Protein AF-A0A7C5J0X4-F1 (afdb_monomer_lite)

Sequence (183 aa):
MTCNLARQGAAATWIPEVGLAVAGGADTEPGVEVLYPDEDATTTLPFPADEVIAAAPVAGNQSREMFLFCGEDAAGPAPPRALDLGCVAECTPRLLDVILDPTLTDCTGFRLDGGRTLVVGTDDEGMNRSLLVDVATRTVEDIVLREPRMGASLTPTPNGALALVGGVHVDGTPALSVELLLP

Structure (mmCIF, N/CA/C/O backbone):
data_AF-A0A7C5J0X4-F1
#
_entry.id   AF-A0A7C5J0X4-F1
#
loop_
_atom_site.group_PDB
_atom_site.id
_atom_site.type_symbol
_atom_site.label_atom_id
_atom_site.label_alt_id
_atom_site.label_comp_id
_atom_site.label_asym_id
_atom_site.label_entity_id
_atom_site.label_seq_id
_atom_site.pdbx_PDB_ins_code
_atom_site.Cartn_x
_atom_site.Cartn_y
_atom_site.Cartn_z
_atom_site.occupancy
_atom_site.B_iso_or_equiv
_atom_site.auth_seq_id
_atom_site.auth_comp_id
_atom_site.auth_asym_id
_atom_site.auth_atom_id
_atom_site.pdbx_PDB_model_num
ATOM 1 N N . MET A 1 1 ? -1.338 -14.560 18.114 1.00 53.97 1 MET A N 1
ATOM 2 C CA . MET A 1 1 ? -2.394 -13.788 17.440 1.00 53.97 1 MET A CA 1
ATOM 3 C C . MET A 1 1 ? -3.209 -14.730 16.580 1.00 53.97 1 MET A C 1
ATOM 5 O O . MET A 1 1 ? -2.661 -15.339 15.670 1.00 53.97 1 MET A O 1
ATOM 9 N N . THR A 1 2 ? -4.487 -14.880 16.892 1.00 55.09 2 THR A N 1
ATOM 10 C CA . THR A 1 2 ? -5.468 -15.516 16.009 1.00 55.09 2 THR A CA 1
ATOM 11 C C . THR A 1 2 ? -6.384 -14.417 15.508 1.00 55.09 2 THR A C 1
ATOM 13 O O . THR A 1 2 ? -7.058 -13.790 16.322 1.00 55.09 2 THR A O 1
ATOM 16 N N . CYS A 1 3 ? -6.384 -14.167 14.199 1.00 60.09 3 CYS A N 1
ATOM 17 C CA . CYS A 1 3 ? -7.498 -13.457 13.578 1.00 60.09 3 CYS A CA 1
ATOM 18 C C . CYS A 1 3 ? -8.772 -14.273 13.809 1.00 60.09 3 CYS A C 1
ATOM 20 O O . CYS A 1 3 ? -8.711 -15.506 13.898 1.00 60.09 3 CYS A O 1
ATOM 22 N N . ASN A 1 4 ? -9.917 -13.600 13.895 1.00 63.84 4 ASN A N 1
ATOM 23 C CA . ASN A 1 4 ? -11.189 -14.286 14.121 1.00 63.84 4 ASN A CA 1
ATOM 24 C C . ASN A 1 4 ? -11.519 -15.251 12.964 1.00 63.84 4 ASN A C 1
ATOM 26 O O . ASN A 1 4 ? -12.192 -16.257 13.186 1.00 63.84 4 ASN A O 1
ATOM 30 N N . LEU A 1 5 ? -10.965 -14.997 11.768 1.00 72.06 5 LEU A N 1
ATOM 31 C CA . LEU A 1 5 ? -11.026 -15.843 10.574 1.00 72.06 5 LEU A CA 1
ATOM 32 C C . LEU A 1 5 ? -9.718 -15.788 9.764 1.00 72.06 5 LEU A C 1
ATOM 34 O O . LEU A 1 5 ? -8.907 -14.873 9.911 1.00 72.06 5 LEU A O 1
ATOM 38 N N . ALA A 1 6 ? -9.507 -16.777 8.890 1.00 76.44 6 ALA A N 1
ATOM 39 C CA . ALA A 1 6 ? -8.378 -16.775 7.963 1.00 76.44 6 ALA A CA 1
ATOM 40 C C . ALA A 1 6 ? -8.579 -15.694 6.888 1.00 76.44 6 ALA A C 1
ATOM 42 O O . ALA A 1 6 ? -9.535 -15.762 6.124 1.00 76.44 6 ALA A O 1
ATOM 43 N N . ARG A 1 7 ? -7.666 -14.719 6.823 1.00 84.56 7 ARG A N 1
ATOM 44 C CA . ARG A 1 7 ? -7.686 -13.609 5.857 1.00 84.56 7 ARG A CA 1
ATOM 45 C C . ARG A 1 7 ? -6.480 -13.702 4.930 1.00 84.56 7 ARG A C 1
ATOM 47 O O . ARG A 1 7 ? -5.446 -13.072 5.161 1.00 84.56 7 ARG A O 1
ATOM 54 N N . GLN A 1 8 ? -6.560 -14.581 3.937 1.00 85.81 8 GLN A N 1
ATOM 55 C CA . GLN A 1 8 ? -5.451 -14.788 3.008 1.00 85.81 8 GLN A CA 1
ATOM 56 C C . GLN A 1 8 ? -5.246 -13.534 2.152 1.00 85.81 8 GLN A C 1
ATOM 58 O O . GLN A 1 8 ? -6.187 -13.027 1.557 1.00 85.81 8 GLN A O 1
ATOM 63 N N . GLY A 1 9 ? -4.007 -13.040 2.096 1.00 91.81 9 GLY A N 1
ATOM 64 C CA . GLY A 1 9 ? -3.659 -11.868 1.290 1.00 91.81 9 GLY A CA 1
ATOM 65 C C . GLY A 1 9 ? -4.106 -10.525 1.873 1.00 91.81 9 GLY A C 1
ATOM 66 O O . GLY A 1 9 ? -3.908 -9.510 1.215 1.00 91.81 9 GLY A O 1
ATOM 67 N N . ALA A 1 10 ? -4.667 -10.486 3.087 1.00 95.62 10 ALA A N 1
ATOM 68 C CA . ALA A 1 10 ? -5.008 -9.227 3.739 1.00 95.62 10 ALA A CA 1
ATOM 69 C C . ALA A 1 10 ? -3.765 -8.373 4.022 1.00 95.62 10 ALA A C 1
ATOM 71 O O . ALA A 1 10 ? -2.684 -8.877 4.343 1.00 95.62 10 ALA A O 1
ATOM 72 N N . ALA A 1 11 ? -3.949 -7.063 3.941 1.00 96.88 11 ALA A N 1
ATOM 73 C CA . ALA A 1 11 ? -2.925 -6.086 4.246 1.00 96.88 11 ALA A CA 1
ATOM 74 C C . ALA A 1 11 ? -2.834 -5.890 5.762 1.00 96.88 11 ALA A C 1
ATOM 76 O O . ALA A 1 11 ? -3.855 -5.746 6.432 1.00 96.88 11 ALA A O 1
ATOM 77 N N . ALA A 1 12 ? -1.622 -5.845 6.315 1.00 96.31 12 ALA A N 1
ATOM 78 C CA . ALA A 1 12 ? -1.414 -5.602 7.738 1.00 96.31 12 ALA A CA 1
ATOM 79 C C . ALA A 1 12 ? -0.286 -4.597 8.005 1.00 96.31 12 ALA A C 1
ATOM 81 O O . ALA A 1 12 ? 0.789 -4.689 7.417 1.00 96.31 12 ALA A O 1
ATOM 82 N N . THR A 1 13 ? -0.513 -3.656 8.923 1.00 96.62 13 THR A N 1
ATOM 83 C CA . THR A 1 13 ? 0.522 -2.724 9.399 1.00 96.62 13 THR A CA 1
ATOM 84 C C . THR A 1 13 ? 0.307 -2.355 10.861 1.00 96.62 13 THR A C 1
ATOM 86 O O . THR A 1 13 ? -0.812 -2.381 11.374 1.00 96.62 13 THR A O 1
ATOM 89 N N . TRP A 1 14 ? 1.385 -1.962 11.537 1.00 95.75 14 TRP A N 1
ATOM 90 C CA . TRP A 1 14 ? 1.294 -1.326 12.846 1.00 95.75 14 TRP A CA 1
ATOM 91 C C . TRP A 1 14 ? 0.908 0.151 12.706 1.00 95.75 14 TRP A C 1
ATOM 93 O O . TRP A 1 14 ? 1.519 0.892 11.934 1.00 95.75 14 TRP A O 1
ATOM 103 N N . ILE A 1 15 ? -0.078 0.584 13.488 1.00 96.19 15 ILE A N 1
ATOM 104 C CA . ILE A 1 15 ? -0.540 1.968 13.596 1.00 96.19 15 ILE A CA 1
ATOM 105 C C . ILE A 1 15 ? -0.295 2.425 15.043 1.00 96.19 15 ILE A C 1
ATOM 107 O O . ILE A 1 15 ? -0.926 1.880 15.949 1.00 96.19 15 ILE A O 1
ATOM 111 N N . PRO A 1 16 ? 0.581 3.417 15.305 1.00 90.50 16 PRO A N 1
ATOM 112 C CA . PRO A 1 16 ? 1.052 3.740 16.659 1.00 90.50 16 PRO A CA 1
ATOM 113 C C . PRO A 1 16 ? -0.027 3.960 17.730 1.00 90.50 16 PRO A C 1
ATOM 115 O O . PRO A 1 16 ? 0.188 3.609 18.884 1.00 90.50 16 PRO A O 1
ATOM 118 N N . GLU A 1 17 ? -1.182 4.518 17.362 1.00 91.50 17 GLU A N 1
ATOM 119 C CA . GLU A 1 17 ? -2.277 4.839 18.294 1.00 91.50 17 GLU A CA 1
ATOM 120 C C . GLU A 1 17 ? -3.401 3.792 18.334 1.00 91.50 17 GLU A C 1
ATOM 122 O O 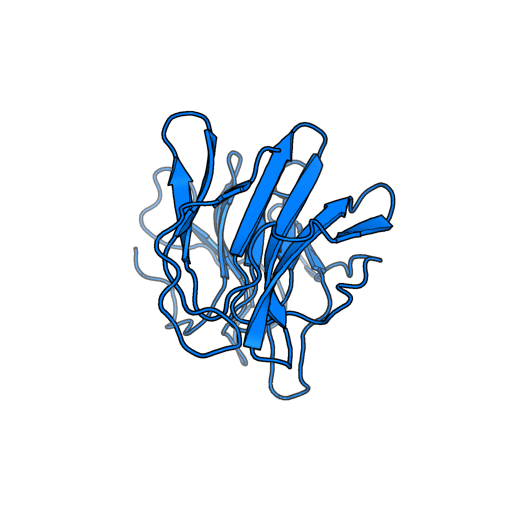. GLU A 1 17 ? -4.426 4.002 18.988 1.00 91.50 17 GLU A O 1
ATOM 127 N N . VAL A 1 18 ? -3.239 2.694 17.594 1.00 96.00 18 VAL A N 1
ATOM 128 C CA . VAL A 1 18 ? -4.262 1.653 17.433 1.00 96.00 18 VAL A CA 1
ATOM 129 C C . VAL A 1 18 ? -3.703 0.273 17.743 1.00 96.00 18 VAL A C 1
ATOM 131 O O . VAL A 1 18 ? -4.345 -0.462 18.471 1.00 96.00 18 VAL A O 1
ATOM 134 N N . GLY A 1 19 ? -2.526 -0.079 17.232 1.00 96.50 19 GLY A N 1
ATOM 135 C CA . GLY A 1 19 ? -1.970 -1.428 17.300 1.00 96.50 19 GLY A CA 1
ATOM 136 C C . GLY A 1 19 ? -1.786 -2.037 15.914 1.00 96.50 19 GLY A C 1
ATOM 137 O O . GLY A 1 19 ? -1.576 -1.320 14.934 1.00 96.50 19 GLY A O 1
ATOM 138 N N . LEU A 1 20 ? -1.846 -3.363 15.816 1.00 97.06 20 LEU A N 1
ATOM 139 C CA . LEU A 1 20 ? -1.751 -4.060 14.536 1.00 97.06 20 LEU A CA 1
ATOM 140 C C . LEU A 1 20 ? -3.121 -4.049 13.854 1.00 97.06 20 LEU A C 1
ATOM 142 O O . LEU A 1 20 ? -4.058 -4.681 14.338 1.00 97.06 20 LEU A O 1
ATOM 146 N N . ALA A 1 21 ? -3.227 -3.340 12.735 1.00 97.19 21 ALA A N 1
ATOM 147 C CA . ALA A 1 21 ? -4.426 -3.295 11.911 1.00 97.19 21 ALA A CA 1
ATOM 148 C C . ALA A 1 21 ? -4.287 -4.259 10.729 1.00 97.19 21 ALA A C 1
ATOM 150 O O . ALA A 1 21 ? -3.231 -4.315 10.097 1.00 97.19 21 ALA A O 1
ATOM 151 N N . VAL A 1 22 ? -5.356 -4.994 10.436 1.00 97.00 22 VAL A N 1
ATOM 152 C CA . VAL A 1 22 ? -5.486 -5.922 9.309 1.00 97.00 22 VAL A CA 1
ATOM 153 C C . VAL A 1 22 ? -6.707 -5.504 8.497 1.00 97.00 22 VAL A C 1
ATOM 155 O O . VAL A 1 22 ? -7.780 -5.313 9.069 1.00 97.00 22 VAL A O 1
ATOM 158 N N . ALA A 1 23 ? -6.557 -5.360 7.183 1.00 97.06 23 ALA A N 1
ATOM 159 C CA . ALA A 1 23 ? -7.630 -4.946 6.287 1.00 97.06 23 ALA A CA 1
ATOM 160 C C . ALA A 1 23 ? -7.643 -5.745 4.976 1.00 97.06 23 ALA A C 1
ATOM 162 O O . ALA A 1 23 ? -6.587 -6.095 4.444 1.00 97.06 23 ALA A O 1
ATOM 163 N N . GLY A 1 24 ? -8.839 -5.992 4.446 1.00 96.12 24 GLY A N 1
ATOM 164 C CA . GLY A 1 24 ? -9.048 -6.769 3.225 1.00 96.12 24 GLY A CA 1
ATOM 165 C C . GLY A 1 24 ? -9.073 -8.285 3.453 1.00 96.12 24 GLY A C 1
ATOM 166 O O . GLY A 1 24 ? -9.124 -8.773 4.592 1.00 96.12 24 GLY A O 1
ATOM 167 N N . GLY A 1 25 ? -9.032 -9.031 2.348 1.00 94.00 25 GLY A N 1
ATOM 168 C CA . GLY A 1 25 ? -8.990 -10.494 2.308 1.00 94.00 25 GLY A CA 1
ATOM 169 C C . GLY A 1 25 ? -10.205 -11.200 2.919 1.00 94.00 25 GLY A C 1
ATOM 170 O O . GLY A 1 25 ? -10.059 -12.332 3.383 1.00 94.00 25 GLY A O 1
ATOM 171 N N . ALA A 1 26 ? -11.371 -10.545 2.975 1.00 91.06 26 ALA A N 1
ATOM 172 C CA . ALA A 1 26 ? -12.619 -11.119 3.480 1.00 91.06 26 ALA A CA 1
ATOM 173 C C . ALA A 1 26 ? -13.821 -10.690 2.626 1.00 91.06 26 ALA A C 1
ATOM 175 O O . ALA A 1 26 ? -14.189 -9.520 2.603 1.00 91.06 26 ALA A O 1
ATOM 176 N N . ASP A 1 27 ? -14.466 -11.651 1.975 1.00 89.94 27 ASP A N 1
ATOM 177 C CA . ASP A 1 27 ? -15.590 -11.454 1.052 1.00 89.94 27 ASP A CA 1
ATOM 178 C C . ASP A 1 27 ? -16.965 -11.402 1.745 1.00 89.94 27 ASP A C 1
ATOM 180 O O . ASP A 1 27 ? -17.890 -10.761 1.246 1.00 89.94 27 ASP A O 1
ATOM 184 N N . THR A 1 28 ? -17.116 -12.039 2.912 1.00 89.19 28 THR A N 1
ATOM 185 C CA . THR A 1 28 ? -18.408 -12.122 3.624 1.00 89.19 28 THR A CA 1
ATOM 186 C C . THR A 1 28 ? -18.440 -11.464 5.000 1.00 89.19 28 THR A C 1
ATOM 188 O O . THR A 1 28 ? -19.516 -11.278 5.564 1.00 89.19 28 THR A O 1
ATOM 191 N N . GLU A 1 29 ? -17.287 -11.121 5.560 1.00 88.38 29 GLU A N 1
ATOM 192 C CA . GLU A 1 29 ? -17.132 -10.663 6.946 1.00 88.38 29 GLU A CA 1
ATOM 193 C C . GLU A 1 29 ? -16.525 -9.265 6.981 1.00 88.38 29 GLU A C 1
ATOM 195 O O . GLU A 1 29 ? -15.871 -8.888 6.011 1.00 88.38 29 GLU A O 1
ATOM 200 N N . PRO A 1 30 ? -16.683 -8.491 8.072 1.00 93.69 30 PRO A N 1
ATOM 201 C CA . PRO A 1 30 ? -16.173 -7.128 8.118 1.00 93.69 30 PRO A CA 1
ATOM 202 C C . PRO A 1 30 ? -14.702 -7.041 7.704 1.00 93.69 30 PRO A C 1
ATOM 204 O O . PRO A 1 30 ? -13.861 -7.836 8.136 1.00 93.69 30 PRO A O 1
ATOM 207 N N . GLY A 1 31 ? -14.387 -6.069 6.857 1.00 94.38 31 GLY A N 1
ATOM 208 C CA . GLY A 1 31 ? -13.110 -5.986 6.156 1.00 94.38 31 GLY A CA 1
ATOM 209 C C . GLY A 1 31 ? -11.925 -5.575 7.024 1.00 94.38 31 GLY A C 1
ATOM 210 O O . GLY A 1 31 ? -10.813 -5.554 6.512 1.00 94.38 31 GLY A O 1
ATOM 211 N N . VAL A 1 32 ? -12.129 -5.238 8.305 1.00 96.62 32 VAL A N 1
ATOM 212 C CA . VAL A 1 32 ? -11.082 -4.679 9.173 1.00 96.62 32 VAL A CA 1
ATOM 213 C C . VAL A 1 32 ? -11.084 -5.320 10.559 1.00 96.62 32 VAL A C 1
ATOM 215 O O . VAL A 1 32 ? -12.108 -5.385 11.242 1.00 96.62 32 VAL A O 1
ATOM 218 N N . GLU A 1 33 ? -9.898 -5.727 11.000 1.00 95.56 33 GLU A N 1
ATOM 219 C CA . GLU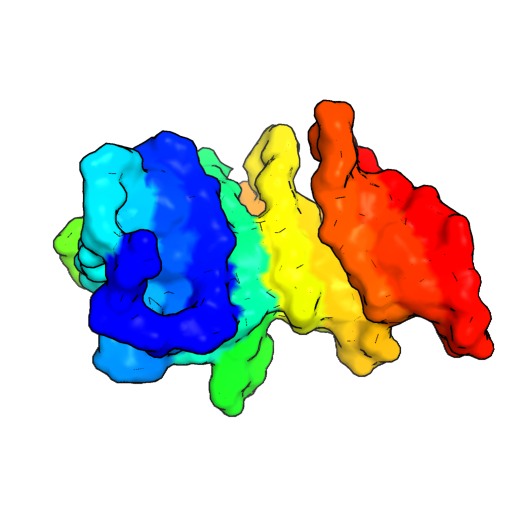 A 1 33 ? -9.613 -6.225 12.343 1.00 95.56 33 GLU A CA 1
ATOM 220 C C . GLU A 1 33 ? -8.425 -5.481 12.949 1.00 95.56 33 GLU A C 1
ATOM 222 O O . GLU A 1 33 ? -7.481 -5.103 12.258 1.00 95.56 33 GLU A O 1
ATOM 227 N N . VAL A 1 34 ? -8.459 -5.288 14.264 1.00 96.19 34 VAL A N 1
ATOM 228 C CA . VAL A 1 34 ? -7.390 -4.634 15.016 1.00 96.19 34 VAL A CA 1
ATOM 229 C C . VAL A 1 34 ? -7.005 -5.490 16.209 1.00 96.19 34 VAL A C 1
ATOM 231 O O . VAL A 1 34 ? -7.858 -5.891 16.994 1.00 96.19 34 VAL A O 1
ATOM 234 N N . LEU A 1 35 ? -5.711 -5.724 16.385 1.00 96.31 35 LEU A N 1
ATOM 235 C CA . LEU A 1 35 ? -5.141 -6.163 17.652 1.00 96.31 35 LEU A CA 1
ATOM 236 C C . LEU A 1 35 ? -4.589 -4.937 18.380 1.00 96.31 35 LEU A C 1
ATOM 238 O O . LEU A 1 35 ? -3.550 -4.395 17.988 1.00 96.31 35 LEU A O 1
ATOM 242 N N . TYR A 1 36 ? -5.304 -4.496 19.415 1.00 95.25 36 TYR A N 1
ATOM 243 C CA . TYR A 1 36 ? -4.862 -3.388 20.257 1.00 95.25 36 TYR A CA 1
ATOM 244 C C . TYR A 1 36 ? -3.621 -3.788 21.078 1.00 95.25 36 TYR A C 1
ATOM 246 O O . TYR A 1 36 ? -3.399 -4.978 21.315 1.00 95.25 36 TYR A O 1
ATOM 254 N N . PRO A 1 37 ? -2.786 -2.822 21.510 1.00 93.50 37 PRO A N 1
ATOM 255 C CA . PRO A 1 37 ? -1.688 -3.093 22.427 1.00 93.50 37 PRO A CA 1
ATOM 256 C C . PRO A 1 37 ? -2.177 -3.833 23.672 1.00 93.50 37 PRO A C 1
ATOM 258 O O . PRO A 1 37 ? -3.244 -3.520 24.193 1.00 93.50 37 PRO A O 1
ATOM 261 N N . ASP A 1 38 ? -1.376 -4.788 24.137 1.00 90.88 38 ASP A N 1
ATOM 262 C CA . ASP A 1 38 ? -1.634 -5.595 25.337 1.00 90.88 38 ASP A CA 1
ATOM 263 C C . ASP A 1 38 ? -2.876 -6.511 25.275 1.00 90.88 38 ASP A C 1
ATOM 265 O O . ASP A 1 38 ? -3.197 -7.168 26.264 1.00 90.88 38 ASP A O 1
ATOM 269 N N . GLU A 1 39 ? -3.539 -6.612 24.118 1.00 92.56 39 GLU A N 1
ATOM 270 C CA . GLU A 1 39 ? -4.602 -7.587 23.861 1.00 92.56 39 GLU A CA 1
ATOM 271 C C . GLU A 1 39 ? -4.049 -8.846 23.173 1.00 92.56 39 GLU A C 1
ATOM 273 O O . GLU A 1 39 ? -3.106 -8.790 22.380 1.00 92.56 39 GLU A O 1
ATOM 278 N N . ASP A 1 40 ? -4.692 -9.991 23.417 1.00 89.69 40 ASP A N 1
ATOM 279 C CA . ASP A 1 40 ? -4.336 -11.280 22.797 1.00 89.69 40 ASP A CA 1
ATOM 280 C C . ASP A 1 40 ? -5.277 -11.681 21.642 1.00 89.69 40 ASP A C 1
ATOM 282 O O . ASP A 1 40 ? -5.026 -12.665 20.932 1.00 89.69 40 ASP A O 1
ATOM 286 N N . ALA A 1 41 ? -6.356 -10.919 21.437 1.00 89.88 41 ALA A N 1
ATOM 287 C CA . ALA A 1 41 ? -7.402 -11.188 20.456 1.00 89.88 41 ALA A CA 1
ATOM 288 C C . ALA A 1 41 ? -7.749 -9.946 19.625 1.00 89.88 41 ALA A C 1
ATOM 290 O O . ALA A 1 41 ? -7.701 -8.812 20.099 1.00 89.88 41 ALA A O 1
ATOM 291 N N . THR A 1 42 ? -8.123 -10.171 18.365 1.00 93.50 42 THR A N 1
ATOM 292 C CA . THR A 1 42 ? -8.518 -9.102 17.445 1.00 93.50 42 THR A CA 1
ATOM 293 C C . THR A 1 42 ? -9.941 -8.620 17.713 1.00 93.50 42 THR A C 1
ATOM 295 O O . THR A 1 42 ? -10.863 -9.421 17.875 1.00 93.50 42 THR A O 1
ATOM 298 N N . THR A 1 43 ? -10.138 -7.307 17.658 1.00 94.19 43 THR A N 1
ATOM 299 C CA . THR A 1 43 ? -11.447 -6.656 17.597 1.00 94.19 43 THR A CA 1
ATOM 300 C C . THR A 1 43 ? -11.805 -6.358 16.148 1.00 94.19 43 THR A C 1
ATOM 302 O O . THR A 1 43 ? -11.029 -5.743 15.419 1.00 94.19 43 THR A O 1
ATOM 305 N N . THR A 1 44 ? -12.994 -6.776 15.730 1.00 94.94 44 THR A N 1
ATOM 306 C CA . THR A 1 44 ? -13.530 -6.476 14.402 1.00 94.94 44 THR A CA 1
ATOM 307 C C . THR A 1 44 ? -14.155 -5.081 14.391 1.00 94.94 44 THR A C 1
ATOM 309 O O . THR A 1 44 ? -14.965 -4.761 15.262 1.00 94.94 44 THR A O 1
ATOM 312 N N . LEU A 1 45 ? -13.792 -4.250 13.410 1.00 96.00 45 LEU A N 1
ATOM 313 C CA . LEU A 1 45 ? -14.385 -2.923 13.221 1.00 96.00 45 LEU A CA 1
ATOM 314 C C . LEU A 1 45 ? -15.581 -2.995 12.255 1.00 96.00 45 LEU A C 1
ATOM 316 O O . LEU A 1 45 ? -15.585 -3.853 11.370 1.00 96.00 45 LEU A O 1
ATOM 320 N N . PRO A 1 46 ? -16.588 -2.105 12.366 1.00 96.31 46 PRO A N 1
ATOM 321 C CA . PRO A 1 46 ? -17.828 -2.204 11.594 1.00 96.31 46 PRO A CA 1
ATOM 322 C C . PRO A 1 46 ? -17.691 -1.630 10.170 1.00 96.31 46 PRO A C 1
ATOM 324 O O . PRO A 1 46 ? -18.503 -0.812 9.738 1.00 96.31 46 PRO A O 1
ATOM 327 N N . PHE A 1 47 ? -16.649 -2.055 9.453 1.00 97.00 47 PHE A N 1
ATOM 328 C CA . PHE A 1 47 ? -16.488 -1.858 8.012 1.00 97.00 47 PHE A CA 1
ATOM 329 C C . PHE A 1 47 ? -17.237 -2.957 7.240 1.00 97.00 47 PHE A C 1
ATOM 331 O O . PHE A 1 47 ? -17.373 -4.070 7.754 1.00 97.00 47 PHE A O 1
ATOM 338 N N . PRO A 1 48 ? -17.710 -2.693 6.009 1.00 95.88 48 PRO A N 1
ATOM 339 C CA . PRO A 1 48 ? -18.228 -3.745 5.138 1.00 95.88 48 PRO A CA 1
ATOM 340 C C . PRO A 1 48 ? -17.147 -4.787 4.829 1.00 95.88 48 PRO A C 1
ATOM 342 O O . PRO A 1 48 ? -15.962 -4.555 5.083 1.00 95.88 48 PRO A O 1
ATOM 345 N N . ALA A 1 49 ? -17.559 -5.921 4.264 1.00 94.69 49 ALA A N 1
ATOM 346 C CA . ALA A 1 49 ? -16.624 -6.882 3.695 1.00 94.69 49 ALA A CA 1
ATOM 347 C C . ALA A 1 49 ? -15.743 -6.236 2.616 1.00 94.69 49 ALA A C 1
ATOM 349 O O . ALA A 1 49 ? -16.174 -5.321 1.911 1.00 94.69 49 ALA A O 1
ATOM 350 N N . ASP A 1 50 ? -14.499 -6.694 2.541 1.00 95.56 50 ASP A N 1
ATOM 351 C CA . ASP A 1 50 ? -13.453 -6.168 1.670 1.00 95.56 50 ASP A CA 1
ATOM 352 C C . ASP A 1 50 ? -12.637 -7.354 1.140 1.00 95.56 50 ASP A C 1
ATOM 354 O O . ASP A 1 50 ? -11.761 -7.888 1.826 1.00 95.56 50 ASP A O 1
ATOM 358 N N . GLU A 1 51 ? -12.971 -7.804 -0.069 1.00 95.19 51 GLU A N 1
ATOM 359 C CA . GLU A 1 51 ? -12.324 -8.945 -0.727 1.00 95.19 51 GLU A CA 1
ATOM 360 C C . GLU A 1 51 ? -10.931 -8.618 -1.283 1.00 95.19 51 GLU A C 1
ATOM 362 O O . GLU A 1 51 ? -10.220 -9.524 -1.712 1.00 95.19 51 GLU A O 1
ATOM 367 N N . VAL A 1 52 ? -10.510 -7.349 -1.237 1.00 96.31 52 VAL A N 1
ATOM 368 C CA . VAL A 1 52 ? -9.229 -6.917 -1.794 1.00 96.31 52 VAL A CA 1
ATOM 369 C C . VAL A 1 52 ? -8.070 -7.577 -1.056 1.00 96.31 52 VAL A C 1
ATOM 371 O O . VAL A 1 52 ? -7.969 -7.513 0.173 1.00 96.31 52 VAL A O 1
ATOM 374 N N . ILE A 1 53 ? -7.147 -8.144 -1.822 1.00 96.31 53 ILE A N 1
ATOM 375 C CA . ILE A 1 53 ? -5.905 -8.751 -1.344 1.00 96.31 53 ILE A CA 1
ATOM 376 C C . ILE A 1 53 ? -4.685 -7.961 -1.826 1.00 96.31 53 ILE A C 1
ATOM 378 O O . ILE A 1 53 ? -4.790 -7.113 -2.707 1.00 96.31 53 ILE A O 1
ATOM 382 N N . ALA A 1 54 ? -3.518 -8.241 -1.241 1.00 95.06 54 ALA A N 1
ATOM 383 C CA . ALA A 1 54 ? -2.207 -7.730 -1.655 1.00 95.06 54 ALA A CA 1
ATOM 384 C C . ALA A 1 54 ? -2.089 -6.192 -1.712 1.00 95.06 54 ALA A C 1
ATOM 386 O O . ALA A 1 54 ? -1.226 -5.647 -2.402 1.00 95.06 54 ALA A O 1
ATOM 387 N N . ALA A 1 55 ? -2.938 -5.473 -0.973 1.00 97.31 55 ALA A N 1
ATOM 388 C CA . ALA A 1 55 ? -2.784 -4.037 -0.798 1.00 97.31 55 ALA A CA 1
ATOM 389 C C . ALA A 1 55 ? -1.558 -3.737 0.079 1.00 97.31 55 ALA A C 1
ATOM 391 O O . ALA A 1 55 ? -1.276 -4.452 1.039 1.00 97.31 55 ALA A O 1
ATOM 392 N N . ALA A 1 56 ? -0.859 -2.648 -0.227 1.00 97.38 56 ALA A N 1
ATOM 393 C CA . ALA A 1 56 ? 0.232 -2.088 0.554 1.00 97.38 56 ALA A CA 1
ATOM 394 C C . ALA A 1 56 ? -0.327 -1.185 1.670 1.00 97.38 56 ALA A C 1
ATOM 396 O O . ALA A 1 56 ? -0.799 -0.077 1.381 1.00 97.38 56 ALA A O 1
ATOM 397 N N . PRO A 1 57 ? -0.278 -1.619 2.941 1.00 97.81 57 PRO A N 1
ATOM 398 C CA . PRO A 1 57 ? -0.801 -0.852 4.057 1.00 97.81 57 PRO A CA 1
ATOM 399 C C . PRO A 1 57 ? 0.238 0.133 4.591 1.00 97.81 57 PRO A C 1
ATOM 401 O O . PRO A 1 57 ? 1.393 -0.230 4.807 1.00 97.81 57 PRO A O 1
ATOM 404 N N . VAL A 1 58 ? -0.174 1.364 4.889 1.00 96.69 58 VAL A N 1
ATOM 405 C CA . VAL A 1 58 ? 0.664 2.329 5.618 1.00 96.69 58 VAL A CA 1
ATOM 406 C C . VAL A 1 58 ? -0.151 3.124 6.628 1.00 96.69 58 VAL A C 1
ATOM 408 O O . VAL A 1 58 ? -1.349 3.342 6.452 1.00 96.69 58 VAL A O 1
ATOM 411 N N . ALA A 1 59 ? 0.504 3.602 7.687 1.00 96.38 59 ALA A N 1
ATOM 412 C CA . ALA A 1 59 ? -0.117 4.561 8.591 1.00 96.38 59 ALA A CA 1
ATOM 413 C C . ALA A 1 59 ? -0.454 5.862 7.845 1.00 96.38 59 ALA A C 1
ATOM 415 O O . ALA A 1 59 ? 0.405 6.438 7.170 1.00 96.38 59 ALA A O 1
ATOM 416 N N . GLY A 1 60 ? -1.701 6.312 7.983 1.00 93.88 60 GLY A N 1
ATOM 417 C CA . GLY A 1 60 ? -2.253 7.507 7.351 1.00 93.88 60 GLY A CA 1
ATOM 418 C C . GLY A 1 60 ? -1.854 8.804 8.050 1.00 93.88 60 GLY A C 1
ATOM 419 O O . GLY A 1 60 ? -1.150 8.809 9.060 1.00 93.88 60 GLY A O 1
ATOM 420 N N . ASN A 1 61 ? -2.221 9.945 7.474 1.00 89.06 61 ASN A N 1
ATOM 421 C CA . ASN A 1 61 ? -1.751 11.257 7.937 1.00 89.06 61 ASN A CA 1
ATOM 422 C C . ASN A 1 61 ? -2.448 11.734 9.213 1.00 89.06 61 ASN A C 1
ATOM 424 O O . ASN A 1 61 ? -1.931 12.622 9.892 1.00 89.06 61 ASN A O 1
ATOM 428 N N . GLN A 1 62 ? -3.580 11.125 9.546 1.00 90.38 62 GLN A N 1
ATOM 429 C CA . GLN A 1 62 ? -4.317 11.372 10.775 1.00 90.38 62 GLN A CA 1
ATOM 430 C C . GLN A 1 62 ? -4.062 10.277 11.816 1.00 90.38 62 GLN A C 1
ATOM 432 O O . GLN A 1 62 ? -3.652 9.157 11.503 1.00 90.38 62 GLN A O 1
ATOM 437 N N . SER A 1 63 ? -4.343 10.610 13.076 1.00 91.00 63 SER A N 1
ATOM 438 C CA . SER A 1 63 ? -4.440 9.623 14.152 1.00 91.00 63 SER A CA 1
ATOM 439 C C . SER A 1 63 ? -5.418 8.516 13.740 1.00 91.00 63 SER A C 1
ATOM 441 O O . SER A 1 63 ? -6.490 8.799 13.208 1.00 91.00 63 SER A O 1
ATOM 443 N N . ARG A 1 64 ? -5.024 7.256 13.962 1.00 96.38 64 ARG A N 1
ATOM 444 C CA . ARG A 1 64 ? -5.823 6.056 13.649 1.00 96.38 64 ARG A CA 1
ATOM 445 C C . ARG A 1 64 ? -6.220 5.893 12.178 1.00 96.38 64 ARG A C 1
ATOM 447 O O . ARG A 1 64 ? -7.122 5.119 11.883 1.00 96.38 64 ARG A O 1
ATOM 454 N N . GLU A 1 65 ? -5.551 6.565 11.252 1.00 97.25 65 GLU A N 1
ATOM 455 C CA . GLU A 1 65 ? -5.801 6.387 9.823 1.00 97.25 65 GLU A CA 1
ATOM 456 C C . GLU A 1 65 ? -4.866 5.320 9.244 1.00 97.25 65 GLU A C 1
ATOM 458 O O . GLU A 1 65 ? -3.689 5.237 9.602 1.00 97.25 65 GLU A O 1
ATOM 463 N N . MET A 1 66 ? -5.381 4.518 8.322 1.00 98.19 66 MET A N 1
ATOM 464 C CA . MET A 1 66 ? -4.611 3.566 7.526 1.00 98.19 66 MET A CA 1
ATOM 465 C C . MET A 1 66 ? -4.880 3.840 6.052 1.00 98.19 66 MET A C 1
ATOM 467 O O . MET A 1 66 ? -6.035 3.933 5.645 1.00 98.19 66 MET A O 1
ATOM 471 N N . PHE A 1 67 ? -3.830 3.972 5.248 1.00 98.31 67 PHE A N 1
ATOM 472 C CA . PHE A 1 67 ? -3.947 3.984 3.794 1.00 98.31 67 PHE A CA 1
ATOM 473 C C . PHE A 1 67 ? -3.674 2.590 3.240 1.00 98.31 67 PHE A C 1
ATOM 475 O O . PHE A 1 67 ? -2.808 1.869 3.735 1.00 98.31 67 PHE A O 1
ATOM 482 N N . LEU A 1 68 ? -4.416 2.243 2.197 1.00 98.19 68 LEU A N 1
ATOM 483 C CA . LEU A 1 68 ? -4.253 1.047 1.390 1.00 98.19 68 LEU A CA 1
ATOM 484 C C . LEU A 1 68 ? -3.970 1.498 -0.039 1.00 98.19 68 LEU A C 1
ATOM 486 O O . LEU A 1 68 ? -4.811 2.150 -0.662 1.00 98.19 68 LEU A O 1
ATOM 490 N N . PHE A 1 69 ? -2.778 1.174 -0.529 1.00 97.94 69 PHE A N 1
ATOM 491 C CA . PHE A 1 69 ? -2.366 1.386 -1.915 1.00 97.94 69 PHE A CA 1
ATOM 492 C C . PHE A 1 69 ? -2.308 0.050 -2.649 1.00 97.94 69 PHE A C 1
ATOM 494 O O . PHE A 1 69 ? -2.075 -0.979 -2.021 1.00 97.94 69 PHE A O 1
ATOM 501 N N . CYS A 1 70 ? -2.468 0.064 -3.971 1.00 95.94 70 CYS A N 1
ATOM 502 C CA . CYS A 1 70 ? -2.533 -1.156 -4.777 1.00 95.94 70 CYS A CA 1
ATOM 503 C C . CYS A 1 70 ? -3.611 -2.137 -4.267 1.00 95.94 70 CYS A C 1
ATOM 505 O O . CYS A 1 70 ? -4.629 -1.736 -3.696 1.00 95.94 70 CYS A O 1
ATOM 507 N N . GLY A 1 71 ? -3.345 -3.429 -4.453 1.00 95.56 71 GLY A N 1
ATOM 508 C CA . GLY A 1 71 ? -4.252 -4.518 -4.157 1.00 95.56 71 GLY A CA 1
ATOM 509 C C . GLY A 1 71 ? -5.194 -4.794 -5.315 1.00 95.56 71 GLY A C 1
ATOM 510 O O . GLY A 1 71 ? -5.332 -3.993 -6.240 1.00 95.56 71 GLY A O 1
ATOM 511 N N . GLU A 1 72 ? -5.829 -5.950 -5.263 1.00 95.50 72 GLU A N 1
ATOM 512 C CA . GLU A 1 72 ? -6.739 -6.409 -6.301 1.00 95.50 72 GLU A CA 1
ATOM 513 C C . GLU A 1 72 ? -7.868 -7.249 -5.716 1.00 95.50 72 GLU A C 1
ATOM 515 O O . GLU A 1 72 ? -7.734 -7.845 -4.645 1.00 95.50 72 GLU A O 1
ATOM 520 N N . ASP A 1 73 ? -8.975 -7.280 -6.442 1.00 94.00 73 ASP A N 1
ATOM 521 C CA . ASP A 1 73 ? -10.109 -8.165 -6.223 1.00 94.00 73 ASP A CA 1
ATOM 522 C C . ASP A 1 73 ? -10.548 -8.815 -7.550 1.00 94.00 73 ASP A C 1
ATOM 524 O O . ASP A 1 73 ? -9.851 -8.746 -8.567 1.00 94.00 73 ASP A O 1
ATOM 528 N N . ALA A 1 74 ? -11.711 -9.472 -7.563 1.00 92.31 74 ALA A N 1
ATOM 529 C CA . ALA A 1 74 ? -12.229 -10.129 -8.761 1.00 92.31 74 ALA A CA 1
ATOM 530 C C . ALA A 1 74 ? -12.584 -9.152 -9.901 1.00 92.31 74 ALA A C 1
ATOM 532 O O . ALA A 1 74 ? -12.686 -9.575 -11.057 1.00 92.31 74 ALA A O 1
ATOM 533 N N . ALA A 1 75 ? -12.796 -7.868 -9.598 1.00 92.81 75 ALA A N 1
ATOM 534 C CA . ALA A 1 75 ? -13.058 -6.820 -10.577 1.00 92.81 75 ALA A CA 1
ATOM 535 C C . ALA A 1 75 ? -11.769 -6.175 -11.119 1.00 92.81 75 ALA A C 1
ATOM 537 O O . ALA A 1 75 ? -11.816 -5.542 -12.179 1.00 92.81 75 ALA A O 1
ATOM 538 N N . GLY A 1 76 ? -10.630 -6.369 -10.447 1.00 92.88 76 GLY A N 1
ATOM 539 C CA . GLY A 1 76 ? -9.304 -5.942 -10.890 1.00 92.88 76 GLY A CA 1
ATOM 540 C C . GLY A 1 76 ? -8.562 -5.119 -9.831 1.00 92.88 76 GLY A C 1
ATOM 541 O O . GLY A 1 76 ? -8.782 -5.311 -8.635 1.00 92.88 76 GLY A O 1
ATOM 542 N N . PRO A 1 77 ? -7.663 -4.204 -10.244 1.00 94.25 77 PRO A N 1
ATOM 543 C CA . PRO A 1 77 ? -6.918 -3.362 -9.315 1.00 94.25 77 PRO A CA 1
ATOM 544 C C . PRO A 1 77 ? -7.845 -2.512 -8.442 1.00 94.25 77 PRO A C 1
ATOM 546 O O . PRO A 1 77 ? -8.705 -1.781 -8.943 1.00 94.25 77 PRO A O 1
ATOM 549 N N . ALA A 1 78 ? -7.633 -2.568 -7.131 1.00 94.88 78 ALA A N 1
ATOM 550 C CA . ALA A 1 78 ? -8.405 -1.799 -6.175 1.00 94.88 78 ALA A CA 1
ATOM 551 C C . ALA A 1 78 ? -7.920 -0.336 -6.132 1.00 94.88 78 ALA A C 1
ATOM 553 O O . ALA A 1 78 ? -6.713 -0.072 -6.142 1.00 94.88 78 ALA A O 1
ATOM 554 N N . PRO A 1 79 ? -8.831 0.648 -6.038 1.00 94.88 79 PRO A N 1
ATOM 555 C CA . PRO A 1 79 ? -8.434 2.043 -5.916 1.00 94.88 79 PRO A CA 1
ATOM 556 C C . PRO A 1 79 ? -7.762 2.314 -4.556 1.00 94.88 79 PRO A C 1
ATOM 558 O O . PRO A 1 79 ? -8.184 1.747 -3.535 1.00 94.88 79 PRO A O 1
ATOM 561 N N . PRO A 1 80 ? -6.778 3.238 -4.499 1.00 97.19 80 PRO A N 1
ATOM 562 C CA . PRO A 1 80 ? -6.220 3.706 -3.238 1.00 97.19 80 PRO A CA 1
ATOM 563 C C . PRO A 1 80 ? -7.307 4.235 -2.296 1.00 97.19 80 PRO A C 1
ATOM 565 O O . PRO A 1 80 ? -8.172 5.024 -2.691 1.00 97.19 80 PRO A O 1
ATOM 568 N N . ARG A 1 81 ? -7.278 3.813 -1.030 1.00 98.06 81 ARG A N 1
ATOM 569 C CA . ARG A 1 81 ? -8.317 4.150 -0.043 1.00 98.06 81 ARG A CA 1
ATOM 570 C C . ARG A 1 81 ? -7.753 4.344 1.359 1.00 98.06 81 ARG A C 1
ATOM 572 O O . ARG A 1 81 ? -6.687 3.839 1.692 1.00 98.06 81 ARG A O 1
ATOM 579 N N . ALA A 1 82 ? -8.484 5.088 2.178 1.00 98.00 82 ALA A N 1
ATOM 580 C CA . ALA A 1 82 ? -8.202 5.327 3.583 1.00 98.00 82 ALA A CA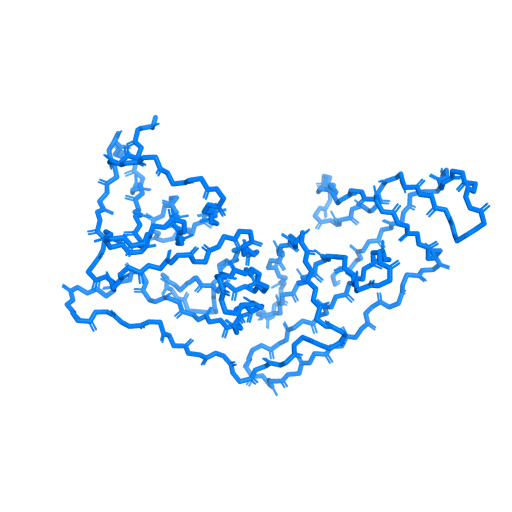 1
ATOM 581 C C . ALA A 1 82 ? -9.270 4.689 4.473 1.00 98.00 82 ALA A C 1
ATOM 583 O O . ALA A 1 82 ? -10.461 4.719 4.155 1.00 98.00 82 ALA A O 1
ATOM 584 N N . LEU A 1 83 ? -8.834 4.172 5.615 1.00 98.38 83 LEU A N 1
ATOM 585 C CA . LEU A 1 83 ? -9.668 3.621 6.672 1.00 98.38 83 LEU A CA 1
ATOM 586 C C . LEU A 1 83 ? -9.464 4.449 7.943 1.00 98.38 83 LEU A C 1
ATOM 588 O O . LEU A 1 83 ? -8.327 4.667 8.362 1.00 98.38 83 LEU A O 1
ATOM 592 N N . ASP A 1 84 ? -10.561 4.888 8.558 1.00 97.50 84 ASP A N 1
ATOM 593 C CA . ASP A 1 84 ? -10.555 5.449 9.911 1.00 97.50 84 ASP A CA 1
ATOM 594 C C . ASP A 1 84 ? -10.761 4.320 10.929 1.00 97.50 84 ASP A C 1
ATOM 596 O O . ASP A 1 84 ? -11.868 3.811 11.109 1.00 97.50 84 ASP A O 1
ATOM 600 N N . LEU A 1 85 ? -9.686 3.922 11.606 1.00 97.94 85 LEU A N 1
ATOM 601 C CA . LEU A 1 85 ? -9.698 2.845 12.597 1.00 97.94 85 LEU A CA 1
ATOM 602 C C . LEU A 1 85 ? -10.281 3.289 13.951 1.00 97.94 85 LEU A C 1
ATOM 604 O O . LEU A 1 85 ? -10.380 2.485 14.877 1.00 97.94 85 LEU A O 1
ATOM 608 N N . GLY A 1 86 ? -10.643 4.567 14.097 1.00 95.81 86 GLY A N 1
ATOM 609 C CA . GLY A 1 86 ? -11.425 5.088 15.216 1.00 95.81 86 GLY A CA 1
ATOM 610 C C . GLY A 1 86 ? -12.937 5.029 14.989 1.00 95.81 86 GLY A C 1
ATOM 611 O O . GLY A 1 86 ? -13.691 5.350 15.909 1.00 95.81 86 GLY A O 1
ATOM 612 N N . CYS A 1 87 ? -13.387 4.633 13.798 1.00 95.75 87 CYS A N 1
ATOM 613 C CA . CYS A 1 87 ? -14.801 4.573 13.469 1.00 95.75 87 CYS A CA 1
ATOM 614 C C . CYS A 1 87 ? -15.537 3.477 14.265 1.00 95.75 87 CYS A C 1
ATOM 616 O O . CYS A 1 87 ? -15.078 2.341 14.381 1.00 95.75 87 CYS A O 1
ATOM 618 N N . VAL A 1 88 ? -16.704 3.830 14.816 1.00 94.00 88 VAL A N 1
ATOM 619 C CA . VAL A 1 88 ? -17.478 2.974 15.739 1.00 94.00 88 VAL A CA 1
ATOM 620 C C . VAL A 1 88 ? -18.830 2.510 15.190 1.00 94.00 88 VAL A C 1
ATOM 622 O O . VAL A 1 88 ? -19.461 1.648 15.796 1.00 94.00 88 VAL A O 1
ATOM 625 N N . ALA A 1 89 ? -19.298 3.066 14.070 1.00 93.88 89 ALA A N 1
ATOM 626 C CA . ALA A 1 89 ? -20.558 2.684 13.435 1.00 93.88 89 ALA A CA 1
ATOM 627 C C . ALA A 1 89 ? -20.560 3.081 11.953 1.00 93.88 89 ALA A C 1
ATOM 629 O O . ALA A 1 89 ? -20.052 4.146 11.614 1.00 93.88 89 ALA A O 1
ATOM 630 N N . GLU A 1 90 ? -21.166 2.240 11.105 1.00 92.19 90 GLU A N 1
ATOM 631 C CA . GLU A 1 90 ? -21.361 2.495 9.664 1.00 92.19 90 GLU A CA 1
ATOM 632 C C . GLU A 1 90 ? -20.070 2.918 8.938 1.00 92.19 90 GLU A C 1
ATOM 634 O O . GLU A 1 90 ? -20.046 3.860 8.143 1.00 92.19 90 GLU A O 1
ATOM 639 N N . CYS A 1 91 ? -18.965 2.229 9.230 1.00 97.50 91 CYS A N 1
ATOM 640 C CA . CYS A 1 91 ? -17.658 2.610 8.716 1.00 97.50 91 CYS A CA 1
ATOM 641 C C . CYS A 1 91 ? -17.553 2.310 7.228 1.00 97.50 91 CYS A C 1
ATOM 643 O O . CYS A 1 91 ? -17.901 1.224 6.771 1.00 97.50 91 CYS A O 1
ATOM 645 N N . THR A 1 92 ? -17.042 3.270 6.463 1.00 96.69 92 THR A N 1
ATOM 646 C CA . THR A 1 92 ? -16.857 3.126 5.019 1.00 96.69 92 THR A CA 1
ATOM 647 C C . THR A 1 92 ? -15.443 3.547 4.631 1.00 96.69 92 THR A C 1
ATOM 649 O O . THR A 1 92 ? -14.947 4.557 5.140 1.00 96.69 92 THR A O 1
ATOM 652 N N . PRO A 1 93 ? -14.757 2.792 3.752 1.00 97.38 93 PRO A N 1
ATOM 653 C CA . PRO A 1 93 ? -13.485 3.236 3.207 1.00 97.38 93 PRO A CA 1
ATOM 654 C C . PRO A 1 93 ? -13.657 4.535 2.417 1.00 97.38 93 PRO A C 1
ATOM 656 O O . PRO A 1 93 ? -14.568 4.671 1.599 1.00 97.38 93 PRO A O 1
ATOM 659 N N . ARG A 1 94 ? -12.751 5.488 2.628 1.00 97.31 94 ARG A N 1
ATOM 660 C CA . ARG A 1 94 ? -12.714 6.748 1.884 1.00 97.31 94 ARG A CA 1
ATOM 661 C C . ARG A 1 94 ? -11.736 6.622 0.727 1.00 97.31 94 ARG A C 1
ATOM 663 O O . ARG A 1 94 ? -10.541 6.470 0.961 1.00 97.31 94 ARG A O 1
ATOM 670 N N . LEU A 1 95 ? -12.213 6.738 -0.508 1.00 97.38 95 LEU A N 1
ATOM 671 C CA . LEU A 1 95 ? -11.328 6.747 -1.675 1.00 97.38 95 LEU A CA 1
ATOM 672 C C . LEU A 1 95 ? -10.340 7.918 -1.599 1.00 97.38 95 LEU A C 1
ATOM 674 O O . LEU A 1 95 ? -10.698 9.038 -1.217 1.00 97.38 95 LEU A O 1
ATOM 678 N N . LEU A 1 96 ? -9.087 7.637 -1.941 1.00 96.75 96 LEU A N 1
ATOM 679 C CA . LEU A 1 96 ? -8.048 8.643 -2.082 1.00 96.75 96 LEU A CA 1
ATOM 680 C C . LEU A 1 96 ? -8.030 9.118 -3.535 1.00 96.75 96 LEU A C 1
ATOM 682 O O . LEU A 1 96 ? -8.028 8.315 -4.462 1.00 96.75 96 LEU A O 1
ATOM 686 N N . ASP A 1 97 ? -8.008 10.433 -3.726 1.00 94.94 97 ASP A N 1
ATOM 687 C CA . ASP A 1 97 ? -7.951 11.071 -5.045 1.00 94.94 97 ASP A CA 1
ATOM 688 C C . ASP A 1 97 ? -6.499 11.092 -5.556 1.00 94.94 97 ASP A C 1
ATOM 690 O O . ASP A 1 97 ? -5.890 12.148 -5.695 1.00 94.94 97 ASP A O 1
ATOM 694 N N . VAL A 1 98 ? -5.912 9.902 -5.711 1.00 94.94 98 VAL A N 1
ATOM 695 C CA . VAL A 1 98 ? -4.568 9.658 -6.255 1.00 94.94 98 VAL A CA 1
ATOM 696 C C . VAL A 1 98 ? -4.628 8.474 -7.211 1.00 94.94 98 VAL A C 1
ATOM 698 O O . VAL A 1 98 ? -5.321 7.492 -6.952 1.00 94.94 98 VAL A O 1
ATOM 701 N N . ILE A 1 99 ? -3.889 8.562 -8.314 1.00 93.31 99 ILE A N 1
ATOM 702 C CA . ILE A 1 99 ? -3.821 7.516 -9.336 1.00 93.31 99 ILE A CA 1
ATOM 703 C C . ILE A 1 99 ? -2.396 6.981 -9.356 1.00 93.31 99 ILE A C 1
ATOM 705 O O . ILE A 1 99 ? -1.452 7.748 -9.534 1.00 93.31 99 ILE A O 1
ATOM 709 N N . LEU A 1 100 ? -2.252 5.673 -9.160 1.00 93.81 100 LEU A N 1
ATOM 710 C CA . LEU A 1 100 ? -0.979 4.989 -9.356 1.00 93.81 100 LEU A CA 1
ATOM 711 C C . LEU A 1 100 ? -0.840 4.703 -10.853 1.00 93.81 100 LEU A C 1
ATOM 713 O O . LEU A 1 100 ? -1.563 3.864 -11.390 1.00 93.81 100 LEU A O 1
ATOM 717 N N . ASP A 1 101 ? 0.033 5.460 -11.512 1.00 91.62 101 ASP A N 1
ATOM 718 C CA . ASP A 1 101 ? 0.359 5.308 -12.928 1.00 91.62 101 ASP A CA 1
ATOM 719 C C . ASP A 1 101 ? 1.887 5.141 -13.074 1.00 91.62 101 ASP A C 1
ATOM 721 O O . ASP A 1 101 ? 2.625 6.080 -12.757 1.00 91.62 101 ASP A O 1
ATOM 725 N N . PRO A 1 102 ? 2.381 3.955 -13.477 1.00 92.75 102 PRO A N 1
ATOM 726 C CA . PRO A 1 102 ? 1.604 2.770 -13.852 1.00 92.75 102 PRO A CA 1
ATOM 727 C C . PRO A 1 102 ? 0.854 2.145 -12.666 1.00 92.75 102 PRO A C 1
ATOM 729 O O . PRO A 1 102 ? 1.200 2.352 -11.500 1.00 92.75 102 PRO A O 1
ATOM 732 N N . THR A 1 103 ? -0.179 1.354 -12.973 1.00 93.69 103 THR A N 1
ATOM 733 C CA . THR A 1 103 ? -0.812 0.489 -11.968 1.00 93.69 103 THR A CA 1
ATOM 734 C C . THR A 1 103 ? 0.201 -0.545 -11.490 1.00 93.69 103 THR A C 1
ATOM 736 O O . THR A 1 103 ? 0.919 -1.120 -12.305 1.00 93.69 103 THR A O 1
ATOM 739 N N . LEU A 1 104 ? 0.255 -0.774 -10.177 1.00 95.00 104 LEU A N 1
ATOM 740 C CA . LEU A 1 104 ? 1.230 -1.667 -9.557 1.00 95.00 104 LEU A CA 1
ATOM 741 C C . LEU A 1 104 ? 0.563 -2.853 -8.853 1.00 95.00 104 LEU A C 1
ATOM 743 O O . LEU A 1 104 ? -0.480 -2.696 -8.213 1.00 95.00 104 LEU A O 1
ATOM 747 N N . THR A 1 105 ? 1.225 -4.007 -8.901 1.00 93.31 105 THR A N 1
ATOM 748 C CA . THR A 1 105 ? 0.940 -5.209 -8.103 1.00 93.31 105 THR A CA 1
ATOM 749 C C . THR A 1 105 ? 2.102 -5.518 -7.153 1.00 93.31 105 THR A C 1
ATOM 751 O O . THR A 1 105 ? 3.131 -4.838 -7.178 1.00 93.31 105 THR A O 1
ATOM 754 N N . ASP A 1 106 ? 1.940 -6.519 -6.277 1.00 91.00 106 ASP A N 1
ATOM 755 C CA . ASP A 1 106 ? 2.970 -6.962 -5.315 1.00 91.00 106 ASP A CA 1
ATOM 756 C C . ASP A 1 106 ? 3.577 -5.813 -4.491 1.00 91.00 106 ASP A C 1
ATOM 758 O O . ASP A 1 106 ? 4.781 -5.746 -4.225 1.00 91.00 106 ASP A O 1
ATOM 762 N N . CYS A 1 107 ? 2.726 -4.860 -4.114 1.00 94.88 107 CYS A N 1
ATOM 763 C CA . CYS A 1 107 ? 3.186 -3.605 -3.554 1.00 94.88 107 CYS A CA 1
ATOM 764 C C . CYS A 1 107 ? 3.615 -3.726 -2.093 1.00 94.88 107 CYS A C 1
ATOM 766 O O . CYS A 1 107 ? 2.989 -4.394 -1.272 1.00 94.88 107 CYS A O 1
ATOM 768 N N . THR A 1 108 ? 4.625 -2.942 -1.735 1.00 94.44 108 THR A N 1
ATOM 769 C CA . THR A 1 108 ? 4.989 -2.617 -0.357 1.00 94.44 108 THR A CA 1
ATOM 770 C C . THR A 1 108 ? 4.971 -1.104 -0.174 1.00 94.44 108 THR A C 1
ATOM 772 O O . THR A 1 108 ? 5.493 -0.362 -1.006 1.00 94.44 108 THR A O 1
ATOM 775 N N . GLY A 1 109 ? 4.367 -0.640 0.918 1.00 94.19 109 GLY A N 1
ATOM 776 C CA . GLY A 1 109 ? 4.230 0.778 1.232 1.00 94.19 109 GLY A CA 1
ATOM 777 C C . GLY A 1 109 ? 5.089 1.185 2.424 1.00 94.19 109 GLY A C 1
ATOM 778 O O . GLY A 1 109 ? 5.203 0.448 3.401 1.00 94.19 109 GLY A O 1
ATOM 779 N N . PHE A 1 110 ? 5.659 2.386 2.366 1.00 92.25 110 PHE A N 1
ATOM 780 C CA . PHE A 1 110 ? 6.460 2.968 3.436 1.00 92.25 110 PHE A CA 1
ATOM 781 C C . PHE A 1 110 ? 6.051 4.410 3.674 1.00 92.25 110 PHE A C 1
ATOM 783 O O . PHE A 1 110 ? 6.106 5.250 2.776 1.00 92.25 110 PHE A O 1
ATOM 790 N N . ARG A 1 111 ? 5.671 4.715 4.913 1.00 91.00 111 ARG A N 1
ATOM 791 C CA . ARG A 1 111 ? 5.432 6.093 5.329 1.00 91.00 111 ARG A CA 1
ATOM 792 C C . ARG A 1 111 ? 6.762 6.835 5.431 1.00 91.00 111 ARG A C 1
ATOM 794 O O . ARG A 1 111 ? 7.685 6.352 6.082 1.00 91.00 111 ARG A O 1
ATOM 801 N N . LEU A 1 112 ? 6.821 8.018 4.832 1.00 89.06 112 LEU A N 1
ATOM 802 C CA . LEU A 1 112 ? 7.952 8.935 4.911 1.00 89.06 112 LEU A CA 1
ATOM 803 C C . LEU A 1 112 ? 7.595 10.165 5.753 1.00 89.06 112 LEU A C 1
ATOM 805 O O . LEU A 1 112 ? 6.425 10.442 6.047 1.00 89.06 112 LEU A O 1
ATOM 809 N N . ASP A 1 113 ? 8.614 10.947 6.094 1.00 83.75 113 ASP A N 1
ATOM 810 C CA . ASP A 1 113 ? 8.421 12.252 6.717 1.00 83.75 113 ASP A CA 1
ATOM 811 C C . ASP A 1 113 ? 7.634 13.204 5.799 1.00 83.75 113 ASP A C 1
ATOM 813 O O . ASP A 1 113 ? 7.660 13.119 4.565 1.00 83.75 113 ASP A O 1
ATOM 817 N N . GLY A 1 114 ? 6.900 14.129 6.421 1.00 84.94 114 GLY A N 1
ATOM 818 C CA . GLY A 1 114 ? 6.056 15.091 5.708 1.00 84.94 114 GLY A CA 1
ATOM 819 C C . GLY A 1 114 ? 4.735 14.520 5.180 1.00 84.94 114 GLY A C 1
ATOM 820 O O . GLY A 1 114 ? 4.039 15.218 4.454 1.00 84.94 114 GLY A O 1
ATOM 821 N N . GLY A 1 115 ? 4.368 13.285 5.545 1.00 87.12 115 GLY A N 1
ATOM 822 C CA . GLY A 1 115 ? 3.079 12.680 5.173 1.00 87.12 115 GLY A CA 1
ATOM 823 C C . GLY A 1 115 ? 3.033 12.093 3.759 1.00 87.12 115 GLY A C 1
ATOM 824 O O . GLY A 1 115 ? 1.949 11.804 3.247 1.00 87.12 115 GLY A O 1
ATOM 825 N N . ARG A 1 116 ? 4.207 11.917 3.139 1.00 93.38 116 ARG A N 1
ATOM 826 C CA . ARG A 1 116 ? 4.381 11.216 1.862 1.00 93.38 116 ARG A CA 1
ATOM 827 C C . ARG A 1 116 ? 4.494 9.712 2.095 1.00 93.38 116 ARG A C 1
ATOM 829 O O . ARG A 1 116 ? 4.888 9.263 3.171 1.00 93.38 116 ARG A O 1
ATOM 836 N N . THR A 1 117 ? 4.169 8.933 1.077 1.00 95.06 117 THR A N 1
ATOM 837 C CA . THR A 1 117 ? 4.281 7.474 1.081 1.00 95.06 117 THR A CA 1
ATOM 838 C C . THR A 1 117 ? 5.104 7.031 -0.114 1.00 95.06 117 THR A C 1
ATOM 840 O O . THR A 1 117 ? 4.802 7.420 -1.234 1.00 95.06 117 THR A O 1
ATOM 843 N N . LEU A 1 118 ? 6.118 6.201 0.105 1.00 94.62 118 LEU A N 1
ATOM 844 C CA . LEU A 1 118 ? 6.756 5.458 -0.973 1.00 94.62 118 LEU A CA 1
ATOM 845 C C . LEU A 1 118 ? 6.004 4.144 -1.174 1.00 94.62 118 LEU A C 1
ATOM 847 O O . LEU A 1 118 ? 5.906 3.344 -0.245 1.00 94.62 118 LEU A O 1
ATOM 851 N N . VAL A 1 119 ? 5.495 3.916 -2.375 1.00 95.75 119 VAL A N 1
ATOM 852 C CA . VAL A 1 119 ? 4.899 2.648 -2.797 1.00 95.75 119 VAL A CA 1
ATOM 853 C C . VAL A 1 119 ? 5.847 2.021 -3.803 1.00 95.75 119 VAL A C 1
ATOM 855 O O . VAL A 1 119 ? 6.124 2.619 -4.837 1.00 95.75 119 VAL A O 1
ATOM 858 N N . VAL A 1 120 ? 6.361 0.834 -3.506 1.00 95.00 120 VAL A N 1
ATOM 859 C CA . VAL A 1 120 ? 7.168 0.070 -4.460 1.00 95.00 120 VAL A CA 1
ATOM 860 C C . VAL A 1 120 ? 6.413 -1.186 -4.831 1.00 95.00 120 VAL A C 1
ATOM 862 O O . VAL A 1 120 ? 5.934 -1.884 -3.944 1.00 95.00 120 VAL A O 1
ATOM 865 N N . GLY A 1 121 ? 6.318 -1.477 -6.118 1.00 95.31 121 GLY A N 1
ATOM 866 C CA . GLY A 1 121 ? 5.628 -2.656 -6.624 1.00 95.31 121 GLY A CA 1
ATOM 867 C C . GLY A 1 121 ? 6.153 -3.057 -7.989 1.00 95.31 121 GLY A C 1
ATOM 868 O O . GLY A 1 121 ? 7.246 -2.647 -8.392 1.00 95.31 121 GLY A O 1
ATOM 869 N N . THR A 1 122 ? 5.358 -3.854 -8.680 1.00 95.44 122 THR A N 1
ATOM 870 C CA . THR A 1 122 ? 5.647 -4.386 -10.008 1.00 95.44 122 THR A CA 1
ATOM 871 C C . THR A 1 122 ? 4.635 -3.818 -10.999 1.00 95.44 122 THR A C 1
ATOM 873 O O . THR A 1 122 ? 3.444 -3.818 -10.697 1.00 95.44 122 THR A O 1
ATOM 876 N N . ASP A 1 123 ? 5.086 -3.302 -12.142 1.00 95.38 123 ASP A N 1
ATOM 877 C CA . ASP A 1 123 ? 4.185 -2.885 -13.226 1.00 95.38 123 ASP A CA 1
ATOM 878 C C . ASP A 1 123 ? 3.753 -4.066 -14.115 1.00 95.38 123 ASP A C 1
ATOM 880 O O . ASP A 1 123 ? 4.124 -5.221 -13.892 1.00 95.38 123 ASP A O 1
ATOM 884 N N . ASP A 1 124 ? 2.931 -3.789 -15.125 1.00 94.00 124 ASP A N 1
ATOM 885 C CA . ASP A 1 124 ? 2.398 -4.785 -16.059 1.00 94.00 124 ASP A CA 1
ATOM 886 C C . ASP A 1 124 ? 3.468 -5.424 -16.961 1.00 94.00 124 ASP A C 1
ATOM 888 O O . ASP A 1 124 ? 3.258 -6.518 -17.494 1.00 94.00 124 ASP A O 1
ATOM 892 N N . GLU A 1 125 ? 4.636 -4.791 -17.086 1.00 93.50 125 GLU A N 1
ATOM 893 C CA . GLU A 1 125 ? 5.816 -5.340 -17.758 1.00 93.50 125 GLU A CA 1
ATOM 894 C C . GLU A 1 125 ? 6.678 -6.215 -16.828 1.00 93.50 125 GLU A C 1
ATOM 896 O O . GLU A 1 125 ? 7.651 -6.828 -17.274 1.00 93.50 125 GLU A O 1
ATOM 901 N N . GLY A 1 126 ? 6.323 -6.320 -15.542 1.00 94.31 126 GLY A N 1
ATOM 902 C CA . GLY A 1 126 ? 7.070 -7.081 -14.542 1.00 94.31 126 GLY A CA 1
ATOM 903 C C . GLY A 1 126 ? 8.223 -6.301 -13.900 1.00 94.31 126 GLY A C 1
ATOM 904 O O . GLY A 1 126 ? 9.003 -6.879 -13.135 1.00 94.31 126 GLY A O 1
ATOM 905 N N . MET A 1 127 ? 8.358 -5.007 -14.196 1.00 95.62 127 MET A N 1
ATOM 906 C CA . MET A 1 127 ? 9.448 -4.167 -13.713 1.00 95.62 127 MET A CA 1
ATOM 907 C C . MET A 1 127 ? 9.145 -3.630 -12.318 1.00 95.62 127 MET A C 1
ATOM 909 O O . MET A 1 127 ? 8.034 -3.197 -12.020 1.00 95.62 127 MET A O 1
ATOM 913 N N . ASN A 1 128 ? 10.161 -3.595 -11.454 1.00 95.75 128 ASN A N 1
ATOM 914 C CA . ASN A 1 128 ? 10.044 -2.894 -10.183 1.00 95.75 128 ASN A CA 1
ATOM 915 C C . ASN A 1 128 ? 9.889 -1.384 -10.434 1.00 95.75 128 ASN A C 1
ATOM 917 O O . ASN A 1 128 ? 10.734 -0.769 -11.091 1.00 95.75 128 ASN A O 1
ATOM 921 N N . ARG A 1 129 ? 8.850 -0.777 -9.855 1.00 95.94 129 ARG A N 1
ATOM 922 C CA . ARG A 1 129 ? 8.570 0.667 -9.908 1.00 95.94 129 ARG A CA 1
ATOM 923 C C . ARG A 1 129 ? 8.408 1.237 -8.517 1.00 95.94 129 ARG A C 1
ATOM 925 O O . ARG A 1 129 ? 7.860 0.579 -7.638 1.00 95.94 129 ARG A O 1
ATOM 932 N N . SER A 1 130 ? 8.881 2.465 -8.333 1.00 94.94 130 SER A N 1
ATOM 933 C CA . SER A 1 130 ? 8.833 3.180 -7.059 1.00 94.94 130 SER A CA 1
ATOM 934 C C . SER A 1 130 ? 8.061 4.478 -7.247 1.00 94.94 130 SER A C 1
ATOM 936 O O . SER A 1 130 ? 8.502 5.350 -7.981 1.00 94.94 130 SER A O 1
ATOM 938 N N . LEU A 1 131 ? 6.921 4.619 -6.582 1.00 95.62 131 LEU A N 1
ATOM 939 C CA . LEU A 1 131 ? 6.060 5.792 -6.669 1.00 95.62 131 LEU A CA 1
ATOM 940 C C . LEU A 1 131 ? 6.046 6.534 -5.336 1.00 95.62 131 LEU A C 1
ATOM 942 O O . LEU A 1 131 ? 5.743 5.961 -4.289 1.00 95.62 131 LEU A O 1
ATOM 946 N N . LEU A 1 132 ? 6.343 7.826 -5.372 1.00 95.38 132 LEU A N 1
ATOM 947 C CA . LEU A 1 132 ? 6.186 8.728 -4.245 1.00 95.38 132 LEU A CA 1
ATOM 948 C C . LEU A 1 132 ? 4.796 9.361 -4.291 1.00 95.38 132 LEU A C 1
ATOM 950 O O . LEU A 1 132 ? 4.490 10.155 -5.175 1.00 95.38 132 LEU A O 1
ATOM 954 N N . VAL A 1 133 ? 3.960 9.012 -3.322 1.00 96.94 133 VAL A N 1
ATOM 955 C CA . VAL A 1 133 ? 2.566 9.438 -3.224 1.00 96.94 133 VAL A CA 1
ATOM 956 C C . VAL A 1 133 ? 2.409 10.468 -2.111 1.00 96.94 133 VAL A C 1
ATOM 958 O O . VAL A 1 133 ? 2.750 10.215 -0.955 1.00 96.94 133 VAL A O 1
ATOM 961 N N . ASP A 1 134 ? 1.824 11.613 -2.436 1.00 95.81 134 ASP A N 1
ATOM 962 C CA . ASP A 1 134 ? 1.341 12.593 -1.468 1.00 95.81 134 ASP A CA 1
ATOM 963 C C . ASP A 1 134 ? -0.183 12.696 -1.576 1.00 95.81 134 ASP A C 1
ATOM 965 O O . ASP A 1 134 ? -0.742 13.230 -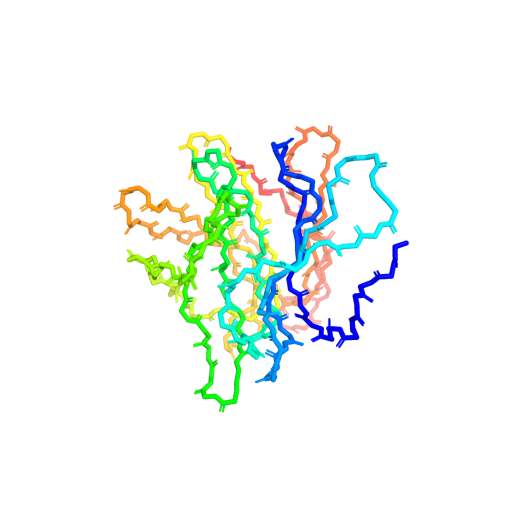2.533 1.00 95.81 134 ASP A O 1
ATOM 969 N N . VAL A 1 135 ? -0.866 12.173 -0.559 1.00 95.25 135 VAL A N 1
ATOM 970 C CA . VAL A 1 135 ? -2.332 12.148 -0.488 1.00 95.25 135 VAL A CA 1
ATOM 971 C C . VAL A 1 135 ? -2.919 13.543 -0.250 1.00 95.25 135 VAL A C 1
ATOM 973 O O . VAL A 1 135 ? -4.039 13.820 -0.680 1.00 95.25 135 VAL A O 1
ATOM 976 N N . ALA A 1 136 ? -2.193 14.430 0.436 1.00 93.50 136 ALA A N 1
ATOM 977 C CA . ALA A 1 136 ? -2.682 15.767 0.762 1.00 93.50 136 ALA A CA 1
ATOM 978 C C . ALA A 1 136 ? -2.670 16.676 -0.471 1.00 93.50 136 ALA A C 1
ATOM 980 O O . ALA A 1 136 ? -3.631 17.413 -0.704 1.00 93.50 136 ALA A O 1
ATOM 981 N N . THR A 1 137 ? -1.604 16.600 -1.270 1.00 95.00 137 THR A N 1
ATOM 982 C CA . THR A 1 137 ? -1.465 17.375 -2.513 1.00 95.00 137 THR A CA 1
ATOM 983 C C . THR A 1 137 ? -1.966 16.635 -3.751 1.00 95.00 137 THR A C 1
ATOM 985 O O . THR A 1 137 ? -2.106 17.258 -4.803 1.00 95.00 137 THR A O 1
ATOM 988 N N . ARG A 1 138 ? -2.322 15.351 -3.609 1.00 95.62 138 ARG A N 1
ATOM 989 C CA . ARG A 1 138 ? -2.839 14.475 -4.673 1.00 95.62 138 ARG A CA 1
ATOM 990 C C . ARG A 1 138 ? -1.840 14.266 -5.805 1.00 95.62 138 ARG A C 1
ATOM 992 O O . ARG A 1 138 ? -2.209 14.223 -6.977 1.00 95.62 138 ARG A O 1
ATOM 999 N N . THR A 1 139 ? -0.563 14.169 -5.456 1.00 95.44 139 THR A N 1
ATOM 1000 C CA . THR A 1 139 ? 0.516 13.989 -6.428 1.00 95.44 139 THR A CA 1
ATOM 1001 C C . THR A 1 139 ? 1.123 12.606 -6.315 1.00 95.44 139 THR A C 1
ATOM 1003 O O . THR A 1 139 ? 1.298 12.083 -5.212 1.00 95.44 139 THR A O 1
ATOM 1006 N N . VAL A 1 140 ? 1.490 12.049 -7.464 1.00 96.75 140 VAL A N 1
ATOM 1007 C CA . VAL A 1 140 ? 2.262 10.814 -7.579 1.00 96.75 140 VAL A CA 1
ATOM 1008 C C . VAL A 1 140 ? 3.460 11.106 -8.475 1.00 96.75 140 VAL A C 1
ATOM 1010 O O . VAL A 1 140 ? 3.294 11.627 -9.577 1.00 96.75 140 VAL A O 1
ATOM 1013 N N . GLU A 1 141 ? 4.660 10.829 -7.979 1.00 95.44 141 GLU A N 1
ATOM 1014 C CA . GLU A 1 141 ? 5.925 11.009 -8.694 1.00 95.44 141 GLU A CA 1
ATOM 1015 C C . GLU A 1 141 ? 6.618 9.655 -8.858 1.00 95.44 141 GLU A C 1
ATOM 1017 O O . GLU A 1 141 ? 6.753 8.905 -7.894 1.00 95.44 141 GLU A O 1
ATOM 1022 N N . ASP A 1 142 ? 7.077 9.349 -10.069 1.00 94.00 142 ASP A N 1
ATOM 1023 C CA . ASP A 1 142 ? 7.880 8.155 -10.329 1.00 94.00 142 ASP A CA 1
ATOM 1024 C C . ASP A 1 142 ? 9.343 8.395 -9.932 1.00 94.00 142 ASP A C 1
ATOM 1026 O O . ASP A 1 142 ? 10.031 9.256 -10.492 1.00 94.00 142 ASP A O 1
ATOM 1030 N N . ILE A 1 143 ? 9.827 7.611 -8.969 1.00 91.88 143 ILE A N 1
ATOM 1031 C CA . ILE A 1 143 ? 11.239 7.545 -8.610 1.00 91.88 143 ILE A CA 1
ATOM 1032 C C . ILE A 1 143 ? 11.895 6.493 -9.500 1.00 91.88 143 ILE A C 1
ATOM 1034 O O . ILE A 1 143 ? 11.966 5.304 -9.173 1.00 91.88 143 ILE A O 1
ATOM 1038 N N . VAL A 1 144 ? 12.419 6.965 -10.629 1.00 91.19 144 VAL A N 1
ATOM 1039 C CA . VAL A 1 144 ? 13.089 6.114 -11.611 1.00 91.19 144 VAL A CA 1
ATOM 1040 C C . VAL A 1 144 ? 14.316 5.445 -10.991 1.00 91.19 144 VAL A C 1
ATOM 1042 O O . VAL A 1 144 ? 15.243 6.116 -10.525 1.00 91.19 144 VAL A O 1
ATOM 1045 N N . LEU A 1 145 ? 14.337 4.113 -11.044 1.00 91.38 145 LEU A N 1
ATOM 1046 C CA . LEU A 1 145 ? 15.483 3.313 -10.625 1.00 91.38 145 LEU A CA 1
ATOM 1047 C C . LEU A 1 145 ? 16.687 3.584 -11.532 1.00 91.38 145 LEU A C 1
ATOM 1049 O O . LEU A 1 145 ? 16.568 3.628 -12.759 1.00 91.38 145 LEU A O 1
ATOM 1053 N N . ARG A 1 146 ? 17.873 3.710 -10.935 1.00 91.88 146 ARG A N 1
ATOM 1054 C CA . ARG A 1 146 ? 19.142 3.858 -11.666 1.00 91.88 146 ARG A CA 1
ATOM 1055 C C . ARG A 1 146 ? 19.423 2.641 -12.532 1.00 91.88 146 ARG A C 1
ATOM 1057 O O . ARG A 1 146 ? 19.930 2.784 -13.641 1.00 91.88 146 ARG A O 1
ATOM 1064 N N . GLU A 1 147 ? 19.104 1.462 -12.010 1.00 92.12 147 GLU A N 1
ATOM 1065 C CA . GLU A 1 147 ? 19.220 0.195 -12.720 1.00 92.12 147 GLU A CA 1
ATOM 1066 C C . GLU A 1 147 ? 17.859 -0.512 -12.721 1.00 92.12 147 GLU A C 1
ATOM 1068 O O . GLU A 1 147 ? 17.510 -1.182 -11.738 1.00 92.12 1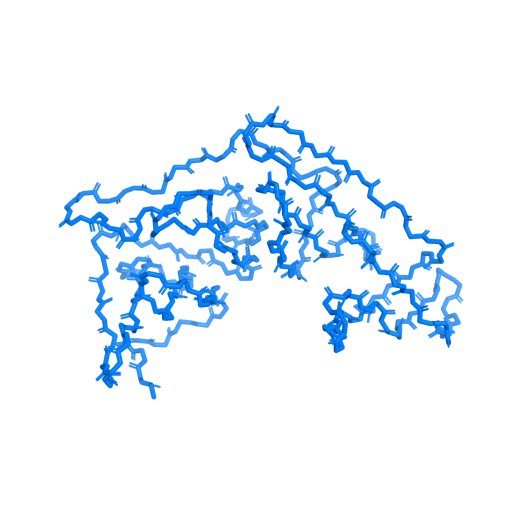47 GLU A O 1
ATOM 1073 N N . PRO A 1 148 ? 17.089 -0.376 -13.819 1.00 93.25 148 PRO A N 1
ATOM 1074 C CA . PRO A 1 148 ? 15.824 -1.074 -13.990 1.00 93.25 148 PRO A CA 1
ATOM 1075 C C . PRO A 1 148 ? 16.001 -2.585 -13.818 1.00 93.25 148 PRO A C 1
ATOM 1077 O O . PRO A 1 148 ? 16.935 -3.188 -14.364 1.00 93.25 148 PRO A O 1
ATOM 1080 N N . ARG A 1 149 ? 15.105 -3.188 -13.037 1.00 95.50 149 ARG A N 1
ATOM 1081 C CA . ARG A 1 149 ? 15.154 -4.604 -12.675 1.00 95.50 149 ARG A CA 1
ATOM 1082 C C . ARG A 1 149 ? 13.761 -5.152 -12.376 1.00 95.50 149 ARG A C 1
ATOM 1084 O O . ARG A 1 149 ? 12.864 -4.389 -12.032 1.00 95.50 149 ARG A O 1
ATOM 1091 N N . MET A 1 150 ? 13.614 -6.463 -12.509 1.00 96.25 150 MET A N 1
ATOM 1092 C CA . MET A 1 150 ? 12.408 -7.231 -12.193 1.00 96.25 150 MET A CA 1
ATOM 1093 C C . MET A 1 150 ? 12.664 -8.133 -10.985 1.00 96.25 150 MET A C 1
ATOM 1095 O O . MET A 1 150 ? 13.780 -8.639 -10.812 1.00 96.25 150 MET A O 1
ATOM 1099 N N . GLY A 1 151 ? 11.628 -8.392 -10.184 1.00 94.31 151 GLY A N 1
ATOM 1100 C CA . GLY A 1 151 ? 11.674 -9.362 -9.083 1.00 94.31 151 GLY A CA 1
ATOM 1101 C C . GLY A 1 151 ? 12.651 -9.017 -7.953 1.00 94.31 151 GLY A C 1
ATOM 1102 O O . GLY A 1 151 ? 13.048 -9.902 -7.194 1.00 94.31 151 GLY A O 1
ATOM 1103 N N . ALA A 1 152 ? 13.079 -7.760 -7.843 1.00 94.88 152 ALA A N 1
ATOM 1104 C CA . ALA A 1 152 ? 13.873 -7.299 -6.715 1.00 94.88 152 ALA A CA 1
ATOM 1105 C C . ALA A 1 152 ? 12.994 -7.126 -5.468 1.00 94.88 152 ALA A C 1
ATOM 1107 O O . ALA A 1 152 ? 11.800 -6.845 -5.558 1.00 94.88 152 ALA A O 1
ATOM 1108 N N . SER A 1 153 ? 13.594 -7.298 -4.291 1.00 92.00 153 SER A N 1
ATOM 1109 C CA . SER A 1 153 ? 12.902 -7.174 -3.005 1.00 92.00 153 SER A CA 1
ATOM 1110 C C . SER A 1 153 ? 13.306 -5.892 -2.289 1.00 92.00 153 SER A C 1
ATOM 1112 O O . SER A 1 153 ? 14.486 -5.530 -2.288 1.00 92.00 153 SER A O 1
ATOM 1114 N N . LEU A 1 154 ? 12.347 -5.231 -1.634 1.00 91.62 154 LEU A N 1
ATOM 1115 C CA . LEU A 1 154 ? 12.654 -4.148 -0.702 1.00 91.62 154 LEU A CA 1
ATOM 1116 C C . LEU A 1 154 ? 13.031 -4.701 0.664 1.00 91.62 154 LEU A C 1
ATOM 1118 O O . LEU A 1 154 ? 12.345 -5.563 1.208 1.00 91.62 154 LEU A O 1
ATOM 1122 N N . THR A 1 155 ? 14.075 -4.134 1.259 1.00 89.06 155 THR A N 1
ATOM 1123 C CA . THR A 1 155 ? 14.414 -4.379 2.656 1.00 89.06 155 THR A CA 1
ATOM 1124 C C . THR A 1 155 ? 14.699 -3.063 3.378 1.00 89.06 155 THR A C 1
ATOM 1126 O O . THR A 1 155 ? 15.418 -2.210 2.845 1.00 89.06 155 THR A O 1
ATOM 1129 N N . PRO A 1 156 ? 14.174 -2.867 4.600 1.00 86.31 156 PRO A N 1
ATOM 1130 C CA . PRO A 1 156 ? 14.576 -1.743 5.428 1.00 86.31 156 PRO A CA 1
ATOM 1131 C C . PRO A 1 156 ? 16.043 -1.872 5.829 1.00 86.31 156 PRO A C 1
ATOM 1133 O O . PRO A 1 156 ? 16.561 -2.971 6.046 1.00 86.31 156 PRO A O 1
ATOM 1136 N N . THR A 1 157 ? 16.711 -0.730 5.941 1.00 87.81 157 THR A N 1
ATOM 1137 C CA . THR A 1 157 ? 18.108 -0.644 6.373 1.00 87.81 157 THR A CA 1
ATOM 1138 C C . THR A 1 157 ? 18.209 0.027 7.751 1.00 87.81 157 THR A C 1
ATOM 1140 O O . THR A 1 157 ? 17.312 0.783 8.136 1.00 87.81 157 THR A O 1
ATOM 1143 N N . PRO A 1 158 ? 19.285 -0.208 8.532 1.00 86.62 158 PRO A N 1
ATOM 1144 C CA . PRO A 1 158 ? 19.387 0.294 9.909 1.00 86.62 158 PRO A CA 1
ATOM 1145 C C . PRO A 1 158 ? 19.373 1.821 10.066 1.00 86.62 158 PRO A C 1
ATOM 1147 O O . PRO A 1 158 ? 19.161 2.312 11.170 1.00 86.62 158 PRO A O 1
ATOM 1150 N N . ASN A 1 159 ? 19.629 2.576 8.996 1.00 82.31 159 ASN A N 1
ATOM 1151 C CA . ASN A 1 159 ? 19.610 4.041 9.008 1.00 82.31 159 ASN A CA 1
ATOM 1152 C C . ASN A 1 159 ? 18.260 4.628 8.550 1.00 82.31 159 ASN A C 1
ATOM 1154 O O . ASN A 1 159 ? 18.180 5.835 8.339 1.00 82.31 159 ASN A O 1
ATOM 1158 N N . GLY A 1 160 ? 17.228 3.796 8.374 1.00 79.06 160 GLY A N 1
ATOM 1159 C CA . GLY A 1 160 ? 15.894 4.222 7.946 1.00 79.06 160 GLY A CA 1
ATOM 1160 C C . GLY A 1 160 ? 15.719 4.374 6.433 1.00 79.06 160 GLY A C 1
ATOM 1161 O O . GLY A 1 160 ? 14.608 4.646 5.991 1.00 79.06 160 GLY A O 1
ATOM 1162 N N . ALA A 1 161 ? 16.767 4.164 5.629 1.00 87.00 161 ALA A N 1
ATOM 1163 C CA . ALA A 1 161 ? 16.622 4.060 4.179 1.00 87.00 161 ALA A CA 1
ATOM 1164 C C . ALA A 1 161 ? 16.032 2.698 3.779 1.00 87.00 161 ALA A C 1
ATOM 1166 O O . ALA A 1 161 ? 16.007 1.745 4.570 1.00 87.00 161 ALA A O 1
ATOM 1167 N N . LEU A 1 162 ? 15.624 2.580 2.519 1.00 89.94 162 LEU A N 1
ATOM 1168 C CA . LEU A 1 162 ? 15.168 1.322 1.935 1.00 89.94 162 LEU A CA 1
ATOM 1169 C C . LEU A 1 162 ? 16.176 0.861 0.888 1.00 89.94 162 LEU A C 1
ATOM 1171 O O . LEU A 1 162 ? 16.699 1.666 0.123 1.00 89.94 162 LEU A O 1
ATOM 1175 N N . ALA A 1 163 ? 16.468 -0.432 0.869 1.00 92.62 163 ALA A N 1
ATOM 1176 C CA . ALA A 1 163 ? 17.339 -1.044 -0.119 1.00 92.62 163 ALA A CA 1
ATOM 1177 C C . ALA A 1 163 ? 16.518 -1.948 -1.035 1.00 92.62 163 ALA A C 1
ATOM 1179 O O . ALA A 1 163 ? 15.829 -2.850 -0.562 1.00 92.62 163 ALA A O 1
ATOM 1180 N N . LEU A 1 164 ? 16.631 -1.723 -2.340 1.00 93.94 164 LEU A N 1
ATOM 1181 C CA . LEU A 1 164 ? 16.171 -2.637 -3.373 1.00 93.94 164 LEU A CA 1
ATOM 1182 C C . LEU A 1 164 ? 17.313 -3.615 -3.680 1.00 93.94 164 LEU A C 1
ATOM 1184 O O . LEU A 1 164 ? 18.401 -3.205 -4.101 1.00 93.94 164 LEU A O 1
ATOM 1188 N N . VAL A 1 165 ? 17.086 -4.902 -3.418 1.00 94.75 165 VAL A N 1
ATOM 1189 C CA . VAL A 1 165 ? 18.119 -5.946 -3.466 1.00 94.75 165 VAL A CA 1
ATOM 1190 C C . VAL A 1 165 ? 17.717 -7.065 -4.422 1.00 94.75 165 VAL A C 1
ATOM 1192 O O . VAL A 1 165 ? 16.584 -7.548 -4.395 1.00 94.75 165 VAL A O 1
ATOM 1195 N N . GLY A 1 166 ? 18.683 -7.519 -5.223 1.00 94.94 166 GLY A N 1
ATOM 1196 C CA . GLY A 1 166 ? 18.517 -8.641 -6.142 1.00 94.94 166 GLY A CA 1
ATOM 1197 C C . GLY A 1 166 ? 17.693 -8.285 -7.378 1.00 94.94 166 GLY A C 1
ATOM 1198 O O . GLY A 1 166 ? 17.686 -7.134 -7.819 1.00 94.94 166 GLY A O 1
ATOM 1199 N N . GLY A 1 167 ? 17.023 -9.297 -7.929 1.00 95.62 167 GLY A N 1
ATOM 1200 C CA . GLY A 1 167 ? 16.297 -9.216 -9.193 1.00 95.62 167 GLY A CA 1
ATOM 1201 C C . GLY A 1 167 ? 17.175 -9.480 -10.418 1.00 95.62 167 GLY A C 1
ATOM 1202 O O . GLY A 1 167 ? 18.335 -9.893 -10.315 1.00 95.62 167 GLY A O 1
ATOM 1203 N N . VAL A 1 168 ? 16.598 -9.247 -11.592 1.00 96.94 168 VAL A N 1
ATOM 1204 C CA . VAL A 1 168 ? 17.263 -9.390 -12.895 1.00 96.94 168 VAL A 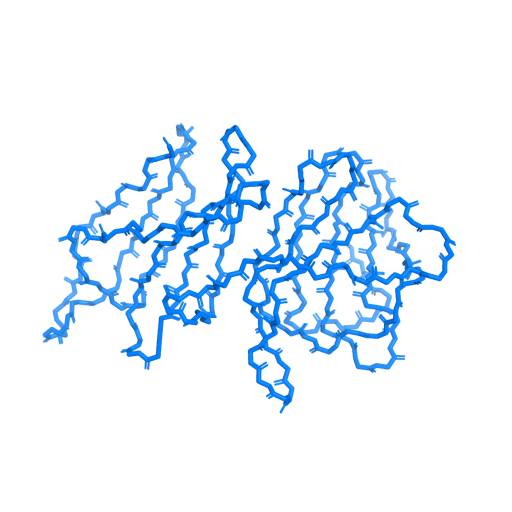CA 1
ATOM 1205 C C . VAL A 1 168 ? 17.045 -8.147 -13.746 1.00 96.94 168 VAL A C 1
ATOM 1207 O O . VAL A 1 168 ? 16.000 -7.506 -13.659 1.00 96.94 168 VAL A O 1
ATOM 1210 N N . HIS A 1 169 ? 18.024 -7.805 -14.574 1.00 94.69 169 HIS A N 1
ATOM 1211 C CA . HIS A 1 169 ? 17.889 -6.770 -15.591 1.00 94.69 169 HIS A CA 1
ATOM 1212 C C . HIS A 1 169 ? 17.000 -7.247 -16.749 1.00 94.69 169 HIS A C 1
ATOM 1214 O O . HIS A 1 169 ? 16.682 -8.431 -16.871 1.00 94.69 169 HIS A O 1
ATOM 1220 N N . VAL A 1 170 ? 16.636 -6.319 -17.638 1.00 92.19 170 VAL A N 1
ATOM 1221 C CA . VAL A 1 170 ? 15.805 -6.595 -18.828 1.00 92.19 170 VAL A CA 1
ATOM 1222 C C . VAL A 1 170 ? 16.421 -7.664 -19.742 1.00 92.19 170 VAL A C 1
ATOM 1224 O O . VAL A 1 170 ? 15.703 -8.427 -20.379 1.00 92.19 170 VAL A O 1
ATOM 1227 N N . ASP A 1 171 ? 17.751 -7.765 -19.785 1.00 93.56 171 ASP A N 1
ATOM 1228 C CA . ASP A 1 171 ? 18.472 -8.782 -20.563 1.00 93.56 171 ASP A CA 1
ATOM 1229 C C . ASP A 1 171 ? 18.573 -10.155 -19.862 1.00 93.56 171 ASP A C 1
ATOM 1231 O O . ASP A 1 171 ? 19.186 -11.083 -20.395 1.00 93.56 171 ASP A O 1
ATOM 1235 N N . GLY A 1 172 ? 17.974 -10.297 -18.676 1.00 94.12 172 GLY A N 1
ATOM 1236 C CA . GLY A 1 172 ? 17.968 -11.516 -17.870 1.00 94.12 172 GLY A CA 1
ATOM 1237 C C . GLY A 1 172 ? 19.219 -11.722 -17.014 1.00 94.12 172 GLY A C 1
ATOM 1238 O O . GLY A 1 172 ? 19.304 -12.723 -16.298 1.00 94.12 172 GLY A O 1
ATOM 1239 N N . THR A 1 173 ? 20.194 -10.810 -17.054 1.00 96.88 173 THR A N 1
ATOM 1240 C CA . THR A 1 173 ? 21.368 -10.894 -16.177 1.00 96.88 173 THR A CA 1
ATOM 1241 C C . THR A 1 173 ? 21.006 -10.520 -14.733 1.00 96.88 173 THR A C 1
ATOM 1243 O O . THR A 1 173 ? 20.128 -9.685 -14.508 1.00 96.88 173 THR A O 1
ATOM 1246 N N . PRO A 1 174 ? 21.633 -11.143 -13.717 1.00 96.56 174 PRO A N 1
ATOM 1247 C CA . PRO A 1 174 ? 21.320 -10.853 -12.322 1.00 96.56 174 PRO A CA 1
ATOM 1248 C C . PRO A 1 174 ? 21.766 -9.442 -11.932 1.00 96.56 174 PRO A C 1
ATOM 1250 O O . PRO A 1 174 ? 22.901 -9.048 -12.205 1.00 96.56 174 PRO A O 1
ATOM 1253 N N . ALA A 1 175 ? 20.906 -8.724 -11.212 1.00 95.25 175 ALA A N 1
ATOM 1254 C CA . ALA A 1 175 ? 21.257 -7.435 -10.636 1.00 95.25 175 ALA A CA 1
ATOM 1255 C C . ALA A 1 175 ? 22.088 -7.649 -9.361 1.00 95.25 175 ALA A C 1
ATOM 1257 O O . ALA A 1 175 ? 21.582 -8.060 -8.316 1.00 95.25 175 ALA A O 1
ATOM 1258 N N . LEU A 1 176 ? 23.394 -7.393 -9.462 1.00 94.44 176 LEU A N 1
ATOM 1259 C CA . LEU A 1 176 ? 24.349 -7.548 -8.354 1.00 94.44 176 LEU A CA 1
ATOM 1260 C C . LEU A 1 176 ? 24.550 -6.256 -7.547 1.00 94.44 176 LEU A C 1
ATOM 1262 O O . LEU A 1 176 ? 25.274 -6.252 -6.551 1.00 94.44 176 LEU A O 1
ATOM 1266 N N . SER A 1 177 ? 23.931 -5.158 -7.981 1.00 93.50 177 SER A N 1
ATOM 1267 C CA . SER A 1 177 ? 23.929 -3.880 -7.279 1.00 93.50 177 SER A CA 1
ATOM 1268 C C . SER A 1 177 ? 22.829 -3.836 -6.216 1.00 93.50 177 SER A C 1
ATOM 1270 O O . SER A 1 177 ? 21.764 -4.442 -6.361 1.00 93.50 177 SER A O 1
ATOM 1272 N N . VAL A 1 178 ? 23.071 -3.066 -5.157 1.00 92.69 178 VAL A N 1
ATOM 1273 C CA . VAL A 1 178 ? 22.033 -2.649 -4.208 1.00 92.69 178 VAL A CA 1
ATOM 1274 C C . VAL A 1 178 ? 21.706 -1.195 -4.496 1.00 92.69 178 VAL A C 1
ATOM 1276 O O . VAL A 1 178 ? 22.607 -0.354 -4.512 1.00 92.69 178 VAL A O 1
ATOM 1279 N N . GLU A 1 179 ? 20.429 -0.900 -4.701 1.00 93.31 179 GLU A N 1
ATOM 1280 C CA . GLU A 1 179 ? 19.962 0.466 -4.900 1.00 93.31 179 GLU A CA 1
ATOM 1281 C C . GLU A 1 179 ? 19.297 0.983 -3.625 1.00 93.31 179 GLU A C 1
ATOM 1283 O O . GLU A 1 179 ? 18.433 0.323 -3.052 1.00 93.31 179 GLU A O 1
ATOM 1288 N N . LEU A 1 180 ? 19.737 2.149 -3.149 1.00 91.44 180 LEU A N 1
ATOM 1289 C CA . LEU A 1 180 ? 19.155 2.796 -1.977 1.00 91.44 180 LEU A CA 1
ATOM 1290 C C . LEU A 1 180 ? 18.079 3.784 -2.417 1.00 91.44 180 LEU A C 1
ATOM 1292 O O . LEU A 1 180 ? 18.367 4.731 -3.150 1.00 91.44 180 LEU A O 1
ATOM 1296 N N . LEU A 1 181 ? 16.870 3.590 -1.904 1.00 86.06 181 LEU A N 1
ATOM 1297 C CA . LEU A 1 181 ? 15.778 4.546 -1.983 1.00 86.06 181 LEU A CA 1
ATOM 1298 C C . LEU A 1 181 ? 15.866 5.428 -0.736 1.00 86.06 181 LEU A C 1
ATOM 1300 O O . LEU A 1 181 ? 15.655 4.972 0.394 1.00 86.06 181 LEU A O 1
ATOM 1304 N N . LEU A 1 182 ? 16.277 6.677 -0.955 1.00 73.62 182 LEU A N 1
ATOM 1305 C CA . LEU A 1 182 ? 16.425 7.693 0.082 1.00 73.62 182 LEU A CA 1
ATOM 1306 C C . LEU A 1 182 ? 15.160 8.572 0.093 1.00 73.62 182 LEU A C 1
ATOM 1308 O O . LEU A 1 182 ? 14.875 9.183 -0.938 1.00 73.62 182 LEU A O 1
ATOM 1312 N N . PRO A 1 183 ? 14.410 8.612 1.208 1.00 62.50 183 PRO A N 1
ATOM 1313 C CA . PRO A 1 183 ? 13.250 9.493 1.401 1.00 62.50 183 PRO A CA 1
ATOM 1314 C C . PRO A 1 183 ? 13.534 11.000 1.292 1.00 62.50 183 PRO A C 1
ATOM 1316 O O . PRO A 1 183 ? 14.667 11.406 1.642 1.00 62.50 183 PRO A O 1
#

Foldseek 3Di:
DDAPDDQPQWEWDQQPQFGIKTAASFDQDAGIWGDGPPHPYIDGAPHGHHNWGQWAWDHAPDRQKIWTHWTADPVGTDAIWMFRNPDHPPTYTHGQLADDVVRFGNWHWDADPPRWIWIWGAGPVQKIWIWIAHSVVRDIDTPDDPAIFGPWDWDADPVRWIWGDWGAGPVRHIDHDIDIDDD

Secondary structure (DSSP, 8-state):
-B-SS--TT-EEEEETTTEEEEE--EEEEEEEEEE-TT-SBPEEEEEEEE--EEEEEEE-SSTTEEEEEEEEETTEEPPPEEEETT--SS--PEEPS---SS--EEEEEEE-GGGEEEEEEE-TTSBEEEEEEETTTTEEEE---SS--BS-EEEE-TTS-EEEE--B-TTS-B---EEEE--

pLDDT: mean 92.66, std 7.0, range [53.97, 98.38]

Radius of gyration: 16.69 Å; chains: 1; bounding box: 46×34×46 Å